Protein AF-V7EQ08-F1 (afdb_monomer_lite)

pLDDT: mean 87.81, std 6.75, range [59.72, 95.25]

Radius of gyration: 12.38 Å; chains: 1; bounding box: 32×21×32 Å

Foldseek 3Di:
DVVVVVVVVQVVLLVLLVVCLVVQPAPCSPQVNVCQVVVQKDFLCDCTPNDHSVRSVVRQVVCVVSVSWDFDPPDPPRTMIGD

Sequence (83 aa):
MRAVDLSAELERRADRLLAVAPKLRAKAPDTVVEKLLSDDAIVASENIAGMSDRGLRRLFDRLLELGAVRELSGRPTFRIYGL

Structure (mmCIF, N/CA/C/O backbone):
data_AF-V7EQ08-F1
#
_entry.id   AF-V7EQ08-F1
#
loop_
_atom_site.group_PDB
_atom_site.id
_atom_site.type_symbol
_atom_site.label_atom_id
_atom_site.label_alt_id
_atom_site.label_comp_id
_atom_site.label_asym_id
_atom_site.label_entity_id
_atom_site.label_seq_id
_atom_site.pdbx_PDB_ins_code
_atom_site.Cartn_x
_atom_site.Cartn_y
_atom_site.Cartn_z
_atom_site.occupancy
_atom_site.B_iso_or_equiv
_atom_site.auth_seq_id
_atom_site.auth_comp_id
_atom_site.auth_asym_id
_atom_site.auth_atom_id
_atom_site.pdbx_PDB_model_num
ATOM 1 N N . MET A 1 1 ? -16.776 -0.344 19.393 1.00 59.72 1 MET A N 1
ATOM 2 C CA . MET A 1 1 ? -16.956 0.396 18.124 1.00 59.72 1 MET A CA 1
ATOM 3 C C . MET A 1 1 ? -15.660 0.557 17.329 1.00 59.72 1 MET A C 1
ATOM 5 O O . MET A 1 1 ? -15.696 0.228 16.159 1.00 59.72 1 MET A O 1
ATOM 9 N N . ARG A 1 2 ? -14.504 0.864 17.947 1.00 65.44 2 ARG A N 1
ATOM 10 C CA . ARG A 1 2 ? -13.194 1.024 17.263 1.00 65.44 2 ARG A CA 1
ATOM 11 C C . ARG A 1 2 ? -12.809 -0.019 16.188 1.00 65.44 2 ARG A C 1
ATOM 13 O O . ARG A 1 2 ? -12.177 0.345 15.207 1.00 65.44 2 ARG A O 1
ATOM 20 N N . ALA A 1 3 ? -13.154 -1.298 16.366 1.00 69.06 3 ALA A N 1
ATOM 21 C CA . ALA A 1 3 ? -12.821 -2.352 15.398 1.00 69.06 3 ALA A CA 1
ATOM 22 C C . ALA A 1 3 ? -13.649 -2.275 14.098 1.00 69.06 3 ALA A C 1
ATOM 24 O O . ALA A 1 3 ? -13.124 -2.545 13.024 1.00 69.06 3 ALA A O 1
ATOM 25 N N . VAL A 1 4 ? -14.920 -1.866 14.189 1.00 75.69 4 VAL A N 1
ATOM 26 C CA . VAL A 1 4 ? -15.796 -1.684 13.017 1.00 75.69 4 VAL A CA 1
ATOM 27 C C . VAL A 1 4 ? -15.329 -0.479 12.205 1.00 75.69 4 VAL A C 1
ATOM 29 O O . VAL A 1 4 ? -15.237 -0.556 10.984 1.00 75.69 4 VAL A O 1
ATOM 32 N N . ASP A 1 5 ? -14.943 0.596 12.895 1.00 77.69 5 ASP A N 1
ATOM 33 C CA . ASP A 1 5 ? -14.415 1.806 12.261 1.00 77.69 5 ASP A CA 1
ATOM 34 C C . ASP A 1 5 ? -13.114 1.518 11.496 1.00 77.69 5 ASP A C 1
ATOM 36 O O . ASP A 1 5 ? -12.932 2.002 10.379 1.00 77.69 5 ASP A O 1
ATOM 40 N N . LEU A 1 6 ? -12.234 0.688 12.072 1.00 81.44 6 LEU A N 1
ATOM 41 C CA . LEU A 1 6 ? -10.987 0.263 11.437 1.00 81.44 6 LEU A CA 1
ATOM 42 C C . LEU A 1 6 ? -11.237 -0.626 10.212 1.00 81.44 6 LEU A C 1
ATOM 44 O O . LEU A 1 6 ? -10.630 -0.396 9.172 1.00 81.44 6 LEU A O 1
ATOM 48 N N . SER A 1 7 ? -12.152 -1.594 10.313 1.00 82.25 7 SER A N 1
ATOM 49 C CA . SER A 1 7 ? -12.516 -2.468 9.192 1.00 82.25 7 SER A CA 1
ATOM 50 C C . SER A 1 7 ? -13.085 -1.675 8.016 1.00 82.25 7 SER A C 1
ATOM 52 O O . SER A 1 7 ? -12.647 -1.853 6.885 1.00 82.25 7 SER A O 1
ATOM 54 N N . ALA A 1 8 ? -14.016 -0.754 8.282 1.00 86.94 8 ALA A N 1
ATOM 55 C CA . ALA A 1 8 ? -14.619 0.079 7.243 1.00 86.94 8 ALA A CA 1
ATOM 56 C C . ALA A 1 8 ? -13.594 1.023 6.593 1.00 86.94 8 ALA A C 1
ATOM 58 O O . ALA A 1 8 ? -13.718 1.404 5.431 1.00 86.94 8 ALA A O 1
ATOM 59 N N . GLU A 1 9 ? -12.585 1.442 7.351 1.00 85.69 9 GLU A N 1
ATOM 60 C CA . GLU A 1 9 ? -11.511 2.286 6.849 1.00 85.69 9 GLU A CA 1
ATOM 61 C C . GLU A 1 9 ? -10.488 1.512 6.001 1.00 85.69 9 GLU A C 1
ATOM 63 O O . GLU A 1 9 ? -10.001 2.057 5.009 1.00 85.69 9 GLU A O 1
ATOM 68 N N . LEU A 1 10 ? -10.198 0.254 6.346 1.00 87.38 10 LEU A N 1
ATOM 69 C CA . LEU A 1 10 ? -9.400 -0.647 5.511 1.00 87.38 10 LEU A CA 1
ATOM 70 C C . LEU A 1 10 ? -10.119 -0.958 4.195 1.00 87.38 10 LEU A C 1
ATOM 72 O O . LEU A 1 10 ? -9.518 -0.824 3.133 1.00 87.38 10 LEU A O 1
ATOM 76 N N . GLU A 1 11 ? -11.417 -1.263 4.251 1.00 90.19 11 GLU A N 1
ATOM 77 C CA . GLU A 1 11 ? -12.250 -1.531 3.071 1.00 90.19 11 GLU A CA 1
ATOM 78 C C . GLU A 1 11 ? -12.236 -0.350 2.088 1.00 90.19 11 GLU A C 1
ATOM 80 O O . GLU A 1 11 ? -11.871 -0.507 0.924 1.00 90.19 11 GLU A O 1
ATOM 85 N N . ARG A 1 12 ? -12.483 0.876 2.577 1.00 91.31 12 ARG A N 1
ATOM 86 C CA . ARG A 1 12 ? -12.414 2.094 1.746 1.00 91.31 12 ARG A CA 1
ATOM 87 C C . ARG A 1 12 ? -11.061 2.285 1.064 1.00 91.31 12 ARG A C 1
ATOM 89 O O . ARG A 1 12 ? -10.988 2.868 -0.022 1.00 91.31 12 ARG A O 1
ATOM 96 N N . ARG A 1 13 ? -9.972 1.868 1.709 1.00 91.38 13 ARG A N 1
ATOM 97 C CA . ARG A 1 13 ? -8.628 1.990 1.139 1.00 91.38 13 ARG A CA 1
ATOM 98 C C . ARG A 1 13 ? -8.295 0.878 0.169 1.00 91.38 13 ARG A C 1
ATOM 100 O O . ARG A 1 13 ? -7.699 1.187 -0.859 1.00 91.38 13 ARG A O 1
ATOM 107 N N . ALA A 1 14 ? -8.722 -0.350 0.439 1.00 93.44 14 ALA A N 1
ATOM 108 C CA . ALA A 1 14 ? -8.647 -1.443 -0.520 1.00 93.44 14 ALA A CA 1
ATOM 109 C C . ALA A 1 14 ? -9.379 -1.065 -1.821 1.00 93.44 14 ALA A C 1
ATOM 111 O O . ALA A 1 14 ? -8.791 -1.141 -2.901 1.00 93.44 14 ALA A O 1
ATOM 112 N N . ASP A 1 15 ? -10.591 -0.511 -1.718 1.00 95.25 15 ASP A N 1
ATOM 113 C CA . ASP A 1 15 ? -11.347 -0.002 -2.869 1.00 95.25 15 ASP A CA 1
ATOM 114 C C . ASP A 1 15 ? -10.578 1.082 -3.630 1.00 95.25 15 ASP A C 1
ATOM 116 O O . ASP A 1 15 ? -10.503 1.082 -4.864 1.00 95.25 15 ASP A O 1
ATOM 120 N N . ARG A 1 16 ? -9.958 2.016 -2.901 1.00 94.88 16 ARG A N 1
ATOM 121 C CA . ARG A 1 16 ? -9.169 3.083 -3.520 1.00 94.88 16 ARG A CA 1
ATOM 122 C C . ARG A 1 16 ? -7.913 2.548 -4.195 1.00 94.88 16 ARG A C 1
ATOM 124 O O . ARG A 1 16 ? -7.588 3.018 -5.285 1.00 94.88 16 ARG A O 1
ATOM 131 N N . LEU A 1 17 ? -7.226 1.588 -3.579 1.00 94.75 17 LEU A N 1
ATOM 132 C CA . LEU A 1 17 ? -6.060 0.918 -4.143 1.00 94.75 17 LEU A CA 1
ATOM 133 C C . LEU A 1 17 ? -6.423 0.240 -5.468 1.00 94.75 17 LEU A C 1
ATOM 135 O O . LEU A 1 17 ? -5.761 0.488 -6.477 1.00 94.75 17 LEU A O 1
ATOM 139 N N . LEU A 1 18 ? -7.518 -0.523 -5.495 1.00 94.75 18 LEU A N 1
ATOM 140 C CA . LEU A 1 18 ? -8.028 -1.165 -6.707 1.00 94.75 18 LEU A CA 1
ATOM 141 C C . LEU A 1 18 ? -8.391 -0.136 -7.788 1.00 94.75 18 LEU A C 1
ATOM 143 O O . LEU A 1 18 ? -8.009 -0.289 -8.948 1.00 94.75 18 LEU A O 1
ATOM 147 N N . ALA A 1 19 ? -9.048 0.966 -7.417 1.00 94.81 19 ALA A N 1
ATOM 148 C CA . ALA A 1 19 ? -9.425 2.024 -8.356 1.00 94.81 19 ALA A CA 1
ATOM 149 C C . ALA A 1 19 ? -8.221 2.763 -8.976 1.00 94.81 19 ALA A C 1
ATOM 151 O O . ALA A 1 19 ? -8.330 3.336 -10.068 1.00 94.81 19 ALA A O 1
ATOM 152 N N . VAL A 1 20 ? -7.072 2.796 -8.292 1.00 93.12 20 VAL A N 1
ATOM 153 C CA . VAL A 1 20 ? -5.855 3.446 -8.803 1.00 93.12 20 VAL A CA 1
ATOM 154 C C . VAL A 1 20 ? -4.857 2.482 -9.431 1.00 93.12 20 VAL A C 1
ATOM 156 O O . VAL A 1 20 ? -3.978 2.959 -10.150 1.00 93.12 20 VAL A O 1
ATOM 159 N N . ALA A 1 21 ? -5.000 1.170 -9.228 1.00 90.94 21 ALA A N 1
ATOM 160 C CA . ALA A 1 21 ? -4.111 0.149 -9.781 1.00 90.94 21 ALA A CA 1
ATOM 161 C C . ALA A 1 21 ? -3.843 0.321 -11.295 1.00 90.94 21 ALA A C 1
ATOM 163 O O . ALA A 1 21 ? -2.670 0.348 -11.678 1.00 90.94 21 ALA A O 1
ATOM 164 N N . PRO A 1 22 ? -4.845 0.611 -12.158 1.00 89.81 22 PRO A N 1
ATOM 165 C CA . PRO A 1 22 ? -4.608 0.822 -13.593 1.00 89.81 22 PRO A CA 1
ATOM 166 C C . PRO A 1 22 ? -3.743 2.051 -13.930 1.00 89.81 22 PRO A C 1
ATOM 168 O O . PRO A 1 22 ? -3.279 2.205 -15.058 1.00 89.81 22 PRO A O 1
ATOM 171 N N . LYS A 1 23 ? -3.544 2.967 -12.973 1.00 87.62 23 LYS A N 1
ATOM 172 C CA . LYS A 1 23 ? -2.756 4.202 -13.138 1.00 87.62 23 LYS A CA 1
ATOM 173 C C . LYS A 1 23 ? -1.292 4.016 -12.735 1.00 87.62 23 LYS A C 1
ATOM 175 O O . LYS A 1 23 ? -0.490 4.935 -12.925 1.00 87.62 23 LYS A O 1
ATOM 180 N N . LEU A 1 24 ? -0.936 2.869 -12.157 1.00 85.38 24 LEU A N 1
ATOM 181 C CA . LEU A 1 24 ? 0.410 2.598 -11.672 1.00 85.38 24 LEU A CA 1
ATOM 182 C C . LEU A 1 24 ? 1.328 2.243 -12.841 1.00 85.38 24 LEU A C 1
ATOM 184 O O . LEU A 1 24 ? 1.136 1.257 -13.545 1.00 85.38 24 LEU A O 1
ATOM 188 N N . ARG A 1 25 ? 2.374 3.048 -13.036 1.00 75.38 25 ARG A N 1
ATOM 189 C CA . ARG A 1 25 ? 3.457 2.750 -13.980 1.00 75.38 25 ARG A CA 1
ATOM 190 C C . ARG A 1 25 ? 4.638 2.170 -13.207 1.00 75.38 25 ARG A C 1
ATOM 192 O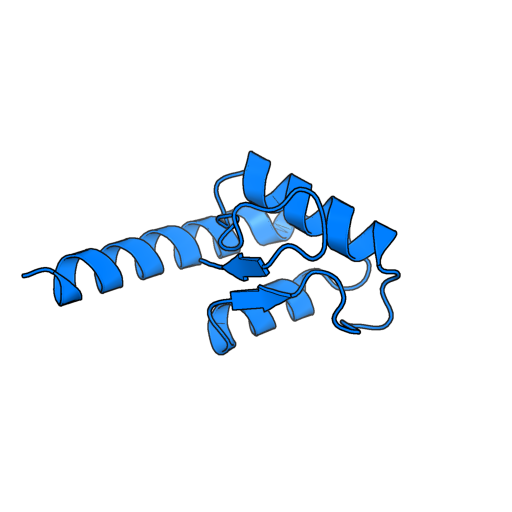 O . ARG A 1 25 ? 5.585 2.882 -12.887 1.00 75.38 25 ARG A O 1
ATOM 199 N N . ALA A 1 26 ? 4.536 0.889 -12.865 1.00 77.81 26 ALA A N 1
ATOM 200 C CA . ALA A 1 26 ? 5.576 0.108 -12.196 1.00 77.81 26 ALA A CA 1
ATOM 201 C C . ALA A 1 26 ? 5.913 -1.149 -13.008 1.00 77.81 26 ALA A C 1
ATOM 203 O O . ALA A 1 26 ? 5.181 -1.515 -13.923 1.00 77.81 26 ALA A O 1
ATOM 204 N N . LYS A 1 27 ? 7.023 -1.817 -12.671 1.00 75.44 27 LYS A N 1
ATOM 205 C CA . LYS A 1 27 ? 7.430 -3.072 -13.326 1.00 75.44 27 LYS A CA 1
ATOM 206 C C . LYS A 1 27 ? 6.445 -4.219 -13.051 1.00 75.44 27 LYS A C 1
ATOM 208 O O . LYS A 1 27 ? 6.275 -5.077 -13.905 1.00 75.44 27 LYS A O 1
ATOM 213 N N . ALA A 1 28 ? 5.814 -4.216 -11.877 1.00 81.31 28 ALA A N 1
ATOM 214 C CA . ALA A 1 28 ? 4.826 -5.209 -11.460 1.00 81.31 28 ALA A CA 1
ATOM 215 C C . ALA A 1 28 ? 3.796 -4.562 -10.511 1.00 81.31 28 ALA A C 1
ATOM 217 O O . ALA A 1 28 ? 3.874 -4.747 -9.295 1.00 81.31 28 ALA A O 1
ATOM 218 N N . PRO A 1 29 ? 2.887 -3.722 -11.037 1.00 83.69 29 PRO A N 1
ATOM 219 C CA . PRO A 1 29 ? 1.894 -3.035 -10.216 1.00 83.69 29 PRO A CA 1
ATOM 220 C C . PRO A 1 29 ? 0.946 -4.026 -9.529 1.00 83.69 29 PRO A C 1
ATOM 222 O O . PRO A 1 29 ? 0.651 -3.847 -8.351 1.00 83.69 29 PRO A O 1
ATOM 225 N N . ASP A 1 30 ? 0.563 -5.102 -10.217 1.00 88.25 30 ASP A N 1
ATOM 226 C CA . ASP A 1 30 ? -0.375 -6.102 -9.696 1.00 88.25 30 ASP A CA 1
ATOM 227 C C . ASP A 1 30 ? 0.187 -6.832 -8.472 1.00 88.25 30 ASP A C 1
ATOM 229 O O . ASP A 1 30 ? -0.502 -6.960 -7.469 1.00 88.25 30 ASP A O 1
ATOM 233 N N . THR A 1 31 ? 1.473 -7.205 -8.490 1.00 90.81 31 THR A N 1
ATOM 234 C CA . THR A 1 31 ? 2.141 -7.838 -7.339 1.00 90.81 31 THR A CA 1
ATOM 235 C C . THR A 1 31 ? 2.159 -6.930 -6.109 1.00 90.81 31 THR A C 1
ATOM 237 O O . THR A 1 31 ? 2.053 -7.401 -4.982 1.00 90.81 31 THR A O 1
ATOM 240 N N . VAL A 1 32 ? 2.301 -5.616 -6.299 1.00 89.25 32 VAL A N 1
ATOM 241 C CA . VAL A 1 32 ? 2.286 -4.657 -5.182 1.00 89.25 32 VAL A CA 1
ATOM 242 C C . VAL A 1 32 ? 0.877 -4.510 -4.619 1.00 89.25 32 VAL A C 1
ATOM 244 O O . VAL A 1 32 ? 0.714 -4.446 -3.403 1.00 89.25 32 VAL A O 1
ATOM 247 N N . VAL A 1 33 ? -0.131 -4.477 -5.493 1.00 91.81 33 VAL A N 1
ATOM 248 C CA . VAL A 1 33 ? -1.542 -4.428 -5.094 1.00 91.81 33 VAL A CA 1
ATOM 249 C C . VAL A 1 33 ? -1.922 -5.691 -4.322 1.00 91.81 33 VAL A C 1
ATOM 251 O O . VAL A 1 33 ? -2.448 -5.583 -3.221 1.00 91.81 33 VAL A O 1
ATOM 254 N N . GLU A 1 34 ? -1.590 -6.870 -4.847 1.00 92.62 34 GLU A N 1
ATOM 255 C CA . GLU A 1 34 ? -1.827 -8.162 -4.194 1.00 92.62 34 GLU A CA 1
ATOM 256 C C . GLU A 1 34 ? -1.184 -8.222 -2.806 1.00 92.62 34 GLU A C 1
ATOM 258 O O . GLU A 1 34 ? -1.824 -8.614 -1.830 1.00 92.62 34 GLU A O 1
ATOM 263 N N . LYS A 1 35 ? 0.068 -7.770 -2.697 1.00 92.06 35 LYS A N 1
ATOM 264 C CA . LYS A 1 35 ? 0.796 -7.787 -1.431 1.00 92.06 35 LYS A CA 1
ATOM 265 C C . LYS A 1 35 ? 0.206 -6.816 -0.407 1.00 92.06 35 LYS A C 1
ATOM 267 O O . LYS A 1 35 ? 0.102 -7.176 0.757 1.00 92.06 35 LYS A O 1
ATOM 272 N N . LEU A 1 36 ? -0.251 -5.631 -0.823 1.00 92.19 36 LEU A N 1
ATOM 273 C CA . LEU A 1 36 ? -0.944 -4.695 0.075 1.00 92.19 36 LEU A CA 1
ATOM 274 C C . LEU A 1 36 ? -2.281 -5.251 0.570 1.00 92.19 36 LEU A C 1
ATOM 276 O O . LEU A 1 36 ? -2.611 -5.056 1.731 1.00 92.19 36 LEU A O 1
ATOM 280 N N . LEU A 1 37 ? -3.031 -5.942 -0.292 1.00 92.12 37 LEU A N 1
ATOM 281 C CA . LEU A 1 37 ? -4.300 -6.574 0.080 1.00 92.12 37 LEU A CA 1
ATOM 282 C C . LEU A 1 37 ? -4.117 -7.808 0.979 1.00 92.12 37 LEU A C 1
ATOM 284 O O . LEU A 1 37 ? -5.062 -8.199 1.655 1.00 92.12 37 LEU A O 1
ATOM 288 N N . SER A 1 38 ? -2.933 -8.429 0.962 1.00 91.38 38 SER A N 1
ATOM 289 C CA . SER A 1 38 ? -2.635 -9.634 1.750 1.00 91.38 38 SER A CA 1
ATOM 290 C C . SER A 1 38 ? -1.973 -9.322 3.093 1.00 91.38 38 SER A C 1
ATOM 292 O O . SER A 1 38 ? -2.315 -9.941 4.097 1.00 91.38 38 SER A O 1
ATOM 294 N N . ASP A 1 39 ? -1.026 -8.379 3.108 1.00 88.94 39 ASP A N 1
ATOM 295 C CA . ASP A 1 39 ? -0.168 -8.101 4.267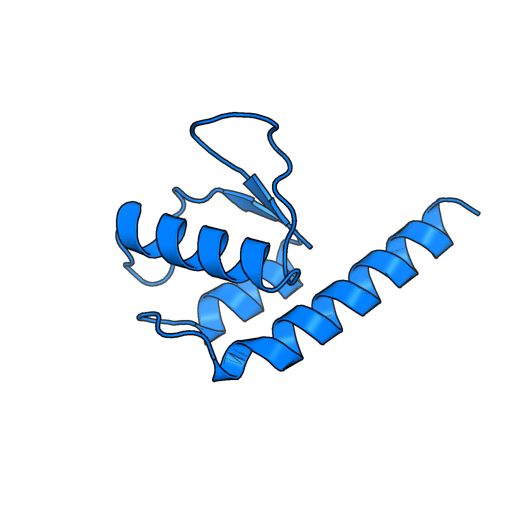 1.00 88.94 39 ASP A CA 1
ATOM 296 C C . ASP A 1 39 ? -0.588 -6.834 5.040 1.00 88.94 39 ASP A C 1
ATOM 298 O O . ASP A 1 39 ? -0.011 -6.544 6.088 1.00 88.94 39 ASP A O 1
ATOM 302 N N . ASP A 1 40 ? -1.548 -6.055 4.520 1.00 85.19 40 ASP A N 1
ATOM 303 C CA . ASP A 1 40 ? -2.009 -4.726 4.975 1.00 85.19 40 ASP A CA 1
ATOM 304 C C . ASP A 1 40 ? -0.934 -3.624 5.026 1.00 85.19 40 ASP A C 1
ATOM 306 O O . ASP A 1 40 ? -1.253 -2.437 4.914 1.00 85.19 40 ASP A O 1
ATOM 310 N N . ALA A 1 41 ? 0.340 -3.983 5.187 1.00 91.38 41 ALA A N 1
ATOM 311 C CA . ALA A 1 41 ? 1.480 -3.092 5.281 1.00 91.38 41 ALA A CA 1
ATOM 312 C C . ALA A 1 41 ? 2.743 -3.717 4.669 1.00 91.38 41 ALA A C 1
ATOM 314 O O . ALA A 1 41 ? 3.012 -4.905 4.807 1.00 91.38 41 ALA A O 1
ATOM 315 N N . ILE A 1 42 ? 3.554 -2.883 4.021 1.00 90.44 42 ILE A N 1
ATOM 316 C CA . ILE A 1 42 ? 4.778 -3.270 3.321 1.00 90.44 42 ILE A CA 1
ATOM 317 C C . ILE A 1 42 ? 5.903 -2.304 3.681 1.00 90.44 42 ILE A C 1
ATOM 319 O O . ILE A 1 42 ? 5.717 -1.082 3.718 1.00 90.44 42 ILE A O 1
ATOM 323 N N . VAL A 1 43 ? 7.111 -2.833 3.872 1.00 87.50 43 VAL A N 1
ATOM 324 C CA . VAL A 1 43 ? 8.319 -2.009 3.970 1.00 87.50 43 VAL A CA 1
ATOM 325 C C . VAL A 1 43 ? 8.806 -1.647 2.564 1.00 87.50 43 VAL A C 1
ATOM 327 O O . VAL A 1 43 ? 9.072 -2.521 1.740 1.00 87.50 43 VAL A O 1
ATOM 330 N N . ALA A 1 44 ? 9.020 -0.358 2.282 1.00 82.12 44 ALA A N 1
ATOM 331 C CA . ALA A 1 44 ? 9.470 0.121 0.963 1.00 82.12 44 ALA A CA 1
ATOM 332 C C . ALA A 1 44 ? 10.946 -0.196 0.615 1.00 82.12 44 ALA A C 1
ATOM 334 O O . ALA A 1 44 ? 11.559 0.499 -0.196 1.00 82.12 44 ALA A O 1
ATOM 335 N N . SER A 1 45 ? 11.511 -1.232 1.232 1.00 79.81 45 SER A N 1
ATOM 336 C CA . SER A 1 45 ? 12.818 -1.829 0.937 1.00 79.81 45 SER A CA 1
ATOM 337 C C . SER A 1 45 ? 12.737 -3.349 0.741 1.00 79.81 45 SER A C 1
ATOM 339 O O . SER A 1 45 ? 13.767 -4.010 0.645 1.00 79.81 45 SER A O 1
ATOM 341 N N . GLU A 1 46 ? 11.535 -3.932 0.732 1.00 81.50 46 GLU A N 1
ATOM 342 C CA . GLU A 1 46 ? 11.356 -5.341 0.387 1.00 81.50 46 GLU A CA 1
ATOM 343 C C . GLU A 1 46 ? 11.647 -5.589 -1.094 1.00 81.50 46 GLU A C 1
ATOM 345 O O . GLU A 1 46 ? 11.350 -4.764 -1.962 1.00 81.50 46 GLU A O 1
ATOM 350 N N . ASN A 1 47 ? 12.191 -6.765 -1.405 1.00 84.12 47 ASN A N 1
ATOM 351 C CA . ASN A 1 47 ? 12.372 -7.171 -2.790 1.00 84.12 47 ASN A CA 1
ATOM 352 C C . ASN A 1 47 ? 11.026 -7.609 -3.378 1.00 84.12 47 ASN A C 1
ATOM 354 O O . ASN A 1 47 ? 10.608 -8.755 -3.227 1.00 84.12 47 ASN A O 1
ATOM 358 N N . ILE A 1 48 ? 10.356 -6.679 -4.057 1.00 85.25 48 ILE A N 1
ATOM 359 C CA . ILE A 1 48 ? 9.074 -6.923 -4.716 1.00 85.25 48 ILE A CA 1
ATOM 360 C C . ILE A 1 48 ? 9.288 -6.935 -6.225 1.00 85.25 48 ILE A C 1
ATOM 362 O O . ILE A 1 48 ? 9.659 -5.923 -6.825 1.00 85.25 48 ILE A O 1
ATOM 366 N N . ALA A 1 49 ? 9.057 -8.099 -6.838 1.00 81.94 49 ALA A N 1
ATOM 367 C CA . ALA A 1 49 ? 9.117 -8.313 -8.287 1.00 81.94 49 ALA A CA 1
ATOM 368 C C . ALA A 1 49 ? 10.421 -7.819 -8.963 1.00 81.94 49 ALA A C 1
ATOM 370 O O . ALA A 1 49 ? 10.435 -7.393 -10.126 1.00 81.94 49 ALA A O 1
ATOM 371 N N . GLY A 1 50 ? 11.539 -7.841 -8.229 1.00 85.62 50 GLY A N 1
ATOM 372 C CA . GLY A 1 50 ? 12.829 -7.351 -8.710 1.00 85.62 50 GLY A CA 1
ATOM 373 C C . GLY A 1 50 ? 12.831 -5.856 -9.047 1.00 85.62 50 GLY A C 1
ATOM 374 O O . GLY A 1 50 ? 13.516 -5.447 -9.990 1.00 85.62 50 GLY A O 1
ATOM 375 N N . MET A 1 51 ? 12.018 -5.051 -8.354 1.00 87.50 51 MET A N 1
ATOM 376 C CA . MET A 1 51 ? 12.137 -3.593 -8.359 1.00 87.50 51 MET A CA 1
ATOM 377 C C . MET A 1 51 ? 13.342 -3.152 -7.528 1.00 87.50 51 MET A C 1
ATOM 379 O O . MET A 1 51 ? 13.687 -3.774 -6.530 1.00 87.50 51 MET A O 1
ATOM 383 N N . SER A 1 52 ? 13.967 -2.047 -7.932 1.00 87.75 52 SER A N 1
ATOM 384 C CA . SER A 1 52 ? 14.952 -1.373 -7.087 1.00 87.75 52 SER A CA 1
ATOM 385 C C . SER A 1 52 ? 14.261 -0.610 -5.958 1.00 87.75 52 SER A C 1
ATOM 387 O O . SER A 1 52 ? 13.139 -0.130 -6.139 1.00 87.75 52 SER A O 1
ATOM 389 N N . ASP A 1 53 ? 14.970 -0.375 -4.854 1.00 87.06 53 ASP A N 1
ATOM 390 C CA . ASP A 1 53 ? 14.489 0.432 -3.722 1.00 87.06 53 ASP A CA 1
ATOM 391 C C . ASP A 1 53 ? 13.954 1.800 -4.169 1.00 87.06 53 ASP A C 1
ATOM 393 O O . ASP A 1 53 ? 12.919 2.275 -3.705 1.00 87.06 53 ASP A O 1
ATOM 397 N N . ARG A 1 54 ? 14.626 2.438 -5.139 1.00 87.44 54 ARG A N 1
ATOM 398 C CA . ARG A 1 54 ? 14.184 3.719 -5.710 1.00 87.44 54 ARG A CA 1
ATOM 399 C C . ARG A 1 54 ? 12.868 3.580 -6.478 1.00 87.44 54 ARG A C 1
ATOM 401 O O . ARG A 1 54 ? 12.033 4.479 -6.397 1.00 87.44 54 ARG A O 1
ATOM 408 N N . GLY A 1 55 ? 12.697 2.503 -7.246 1.00 88.75 55 GLY A N 1
ATOM 409 C CA . GLY A 1 55 ? 11.458 2.226 -7.975 1.00 88.75 55 GLY A CA 1
ATOM 410 C C . GLY A 1 55 ? 10.294 1.970 -7.022 1.00 88.75 55 GLY A C 1
ATOM 411 O O . GLY A 1 55 ? 9.237 2.581 -7.173 1.00 88.75 55 GLY A O 1
ATOM 412 N N . LEU A 1 56 ? 10.531 1.151 -5.996 1.00 89.62 56 LEU A N 1
ATOM 413 C CA . LEU A 1 56 ? 9.540 0.829 -4.977 1.00 89.62 56 LEU A CA 1
ATOM 414 C C . LEU A 1 56 ? 9.136 2.068 -4.164 1.00 89.62 56 LEU A C 1
ATOM 416 O O . LEU A 1 56 ? 7.949 2.338 -3.999 1.00 89.62 56 LEU A O 1
ATOM 420 N N . ARG A 1 57 ? 10.102 2.896 -3.746 1.00 89.12 57 ARG A N 1
ATOM 421 C CA . ARG A 1 57 ? 9.826 4.161 -3.047 1.00 89.12 57 ARG A CA 1
ATOM 422 C C . ARG A 1 57 ? 8.987 5.125 -3.890 1.00 89.12 57 ARG A C 1
ATOM 424 O O . ARG A 1 57 ? 7.996 5.642 -3.391 1.00 89.12 57 ARG A O 1
ATOM 431 N N . ARG A 1 58 ? 9.322 5.326 -5.173 1.00 90.38 58 ARG A N 1
ATOM 432 C CA . ARG A 1 58 ? 8.533 6.196 -6.073 1.00 90.38 58 ARG A CA 1
ATOM 433 C C . ARG A 1 58 ? 7.106 5.691 -6.269 1.00 90.38 58 ARG A C 1
ATOM 435 O O . ARG A 1 58 ? 6.192 6.501 -6.398 1.00 90.38 58 ARG A O 1
ATOM 442 N N . LEU A 1 59 ? 6.921 4.373 -6.316 1.00 91.50 59 LEU A N 1
ATOM 443 C CA . LEU A 1 59 ? 5.598 3.769 -6.400 1.00 91.50 59 LEU A CA 1
ATOM 444 C C . LEU A 1 59 ? 4.772 4.064 -5.144 1.00 91.50 59 LEU A C 1
ATOM 446 O O . LEU A 1 59 ? 3.637 4.519 -5.263 1.00 91.50 59 LEU A O 1
ATOM 450 N N . PHE A 1 60 ? 5.345 3.860 -3.958 1.00 92.50 60 PHE A N 1
ATOM 451 C CA . PHE A 1 60 ? 4.653 4.142 -2.702 1.00 92.50 60 PHE A CA 1
ATOM 452 C C . PHE A 1 60 ? 4.374 5.629 -2.487 1.00 92.50 60 PHE A C 1
ATOM 454 O O . PHE A 1 60 ? 3.281 5.975 -2.049 1.00 92.50 60 PHE A O 1
ATOM 461 N N . ASP A 1 61 ? 5.299 6.516 -2.859 1.00 91.56 61 ASP A N 1
ATOM 462 C CA . ASP A 1 61 ? 5.049 7.961 -2.832 1.00 91.56 61 ASP A CA 1
ATOM 463 C C . ASP A 1 61 ? 3.867 8.321 -3.750 1.00 91.56 61 ASP A C 1
ATOM 465 O O . ASP A 1 61 ? 2.980 9.078 -3.359 1.00 91.56 61 ASP A O 1
ATOM 469 N N . ARG A 1 62 ? 3.773 7.694 -4.932 1.00 92.38 62 ARG A N 1
ATOM 470 C CA . ARG A 1 62 ? 2.631 7.889 -5.832 1.00 92.38 62 ARG A CA 1
ATOM 471 C C . ARG A 1 62 ? 1.319 7.353 -5.253 1.00 92.38 62 ARG A C 1
ATOM 473 O O . ARG A 1 62 ? 0.282 7.993 -5.408 1.00 92.38 62 ARG A O 1
ATOM 480 N N . LEU A 1 63 ? 1.338 6.187 -4.611 1.00 93.00 63 LEU A N 1
ATOM 481 C CA . LEU A 1 63 ? 0.160 5.625 -3.943 1.00 93.00 63 LEU A CA 1
ATOM 482 C C . LEU A 1 63 ? -0.307 6.512 -2.780 1.00 93.00 63 LEU A C 1
ATOM 484 O O . LEU A 1 63 ? -1.512 6.696 -2.606 1.00 93.00 63 LEU A O 1
ATOM 488 N N . LEU A 1 64 ? 0.631 7.099 -2.031 1.00 93.12 64 LEU A N 1
ATOM 489 C CA . LEU A 1 64 ? 0.352 8.039 -0.946 1.00 93.12 64 LEU A CA 1
ATOM 490 C C . LEU A 1 64 ? -0.319 9.315 -1.477 1.00 93.12 64 LEU A C 1
ATOM 492 O O . LEU A 1 64 ? -1.356 9.719 -0.960 1.00 93.12 64 LEU A O 1
ATOM 496 N N . GLU A 1 65 ? 0.209 9.909 -2.554 1.00 93.31 65 GLU A N 1
ATOM 497 C CA . GLU A 1 65 ? -0.407 11.068 -3.230 1.00 93.31 65 GLU A CA 1
ATOM 498 C C . GLU A 1 65 ? -1.833 10.783 -3.721 1.00 93.31 65 GLU A C 1
ATOM 500 O O . GLU A 1 65 ? -2.696 11.659 -3.715 1.00 93.31 65 GLU A O 1
ATOM 505 N N . LEU A 1 66 ? -2.083 9.552 -4.170 1.00 91.50 66 LEU A N 1
ATOM 506 C CA . LEU A 1 66 ? -3.393 9.097 -4.637 1.00 91.50 66 LEU A CA 1
ATOM 507 C C 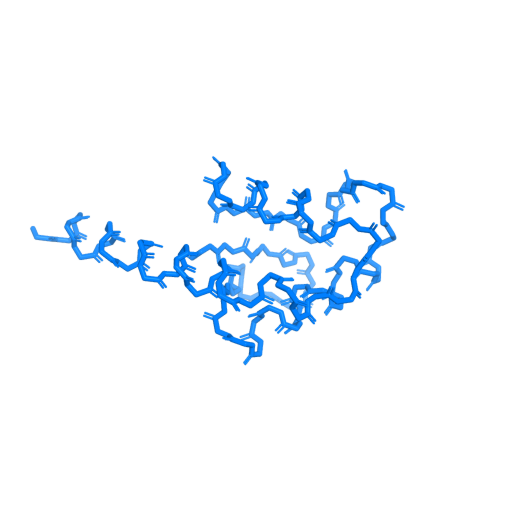. LEU A 1 66 ? -4.352 8.732 -3.488 1.00 91.50 66 LEU A C 1
ATOM 509 O O . LEU A 1 66 ? -5.521 8.419 -3.740 1.00 91.50 66 LEU A O 1
ATOM 513 N N . GLY A 1 67 ? -3.870 8.774 -2.243 1.00 91.38 67 GLY A N 1
ATOM 514 C CA . GLY A 1 67 ? -4.610 8.413 -1.036 1.00 91.38 67 GLY A CA 1
ATOM 515 C C . GLY A 1 67 ? -4.889 6.915 -0.896 1.00 91.38 67 GLY A C 1
ATOM 516 O O . GLY A 1 67 ? -5.771 6.544 -0.124 1.00 91.38 67 GLY A O 1
ATOM 517 N N . ALA A 1 68 ? -4.204 6.069 -1.669 1.00 92.88 68 ALA A N 1
ATOM 518 C CA . ALA A 1 68 ? -4.413 4.621 -1.690 1.00 92.88 68 A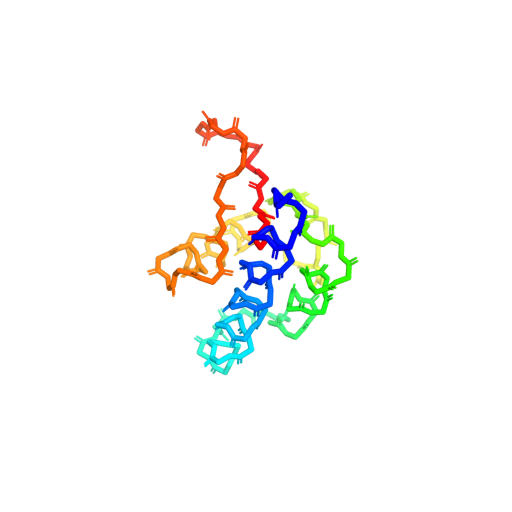LA A CA 1
ATOM 519 C C . ALA A 1 68 ? -3.702 3.892 -0.540 1.00 92.88 68 ALA A C 1
ATOM 521 O O . ALA A 1 68 ? -4.094 2.787 -0.188 1.00 92.88 68 ALA A O 1
ATOM 522 N N . VAL A 1 69 ? -2.676 4.514 0.044 1.00 94.12 69 VAL A N 1
ATOM 523 C CA . VAL A 1 69 ? -1.929 4.002 1.201 1.00 94.12 69 VAL A CA 1
ATOM 524 C C . VAL A 1 69 ? -1.644 5.133 2.185 1.00 94.12 69 VAL A C 1
ATOM 526 O O . VAL A 1 69 ? -1.747 6.315 1.843 1.00 94.12 69 VAL A O 1
ATOM 529 N N . ARG A 1 70 ? -1.228 4.772 3.396 1.00 93.75 70 ARG A N 1
ATOM 530 C CA . ARG A 1 70 ? -0.695 5.658 4.431 1.00 93.75 70 ARG A CA 1
ATOM 531 C C . ARG A 1 70 ? 0.750 5.316 4.737 1.00 93.75 70 ARG A C 1
ATOM 533 O O . ARG A 1 70 ? 1.138 4.156 4.712 1.00 93.75 70 ARG A O 1
ATOM 540 N N . GLU A 1 71 ? 1.522 6.333 5.088 1.00 94.62 71 GLU A N 1
ATOM 541 C CA . GLU A 1 71 ? 2.831 6.158 5.713 1.00 94.62 71 GLU A CA 1
ATOM 542 C C . GLU A 1 71 ? 2.624 5.895 7.215 1.00 94.62 71 GLU A C 1
ATOM 544 O O . GLU A 1 71 ? 1.898 6.640 7.874 1.00 94.62 71 GLU A O 1
ATOM 549 N N . LEU A 1 72 ? 3.204 4.811 7.734 1.00 94.25 72 LEU A N 1
ATOM 550 C CA . LEU A 1 72 ? 2.954 4.308 9.091 1.00 94.25 72 LEU A CA 1
ATOM 551 C C . LEU A 1 72 ? 4.153 4.455 10.036 1.00 94.25 72 LEU A C 1
ATOM 553 O O . LEU A 1 72 ? 3.995 4.299 11.246 1.00 94.25 72 LEU A O 1
ATOM 557 N N . SER A 1 73 ? 5.358 4.706 9.523 1.00 91.75 73 SER A N 1
ATOM 558 C CA . SER A 1 73 ? 6.575 4.716 10.336 1.00 91.75 73 SER A CA 1
ATOM 559 C C . SER A 1 73 ? 6.881 6.079 10.959 1.00 91.75 73 SER A C 1
ATOM 561 O O . SER A 1 73 ? 7.598 6.131 11.961 1.00 91.75 73 SER A O 1
ATOM 563 N N . GLY A 1 74 ? 6.368 7.178 10.394 1.00 91.62 74 GLY A N 1
ATOM 564 C CA . GLY A 1 74 ? 6.643 8.544 10.842 1.00 91.62 74 GLY A CA 1
ATOM 565 C C . GLY A 1 74 ? 8.087 8.987 10.587 1.00 91.62 74 GLY A C 1
ATOM 566 O O . G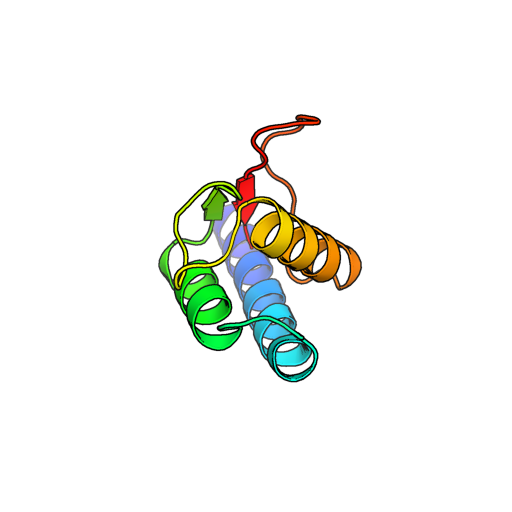LY A 1 74 ? 8.565 9.932 11.219 1.00 91.62 74 GLY A O 1
ATOM 567 N N . ARG A 1 75 ? 8.822 8.292 9.706 1.00 86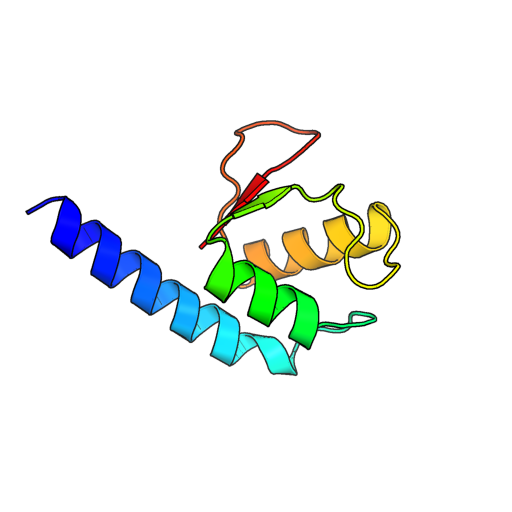.81 75 ARG A N 1
ATOM 568 C CA . ARG A 1 75 ? 10.262 8.505 9.482 1.00 86.81 75 ARG A CA 1
ATOM 569 C C . ARG A 1 75 ? 10.576 9.002 8.066 1.00 86.81 75 ARG A C 1
ATOM 571 O O . ARG A 1 75 ? 9.883 8.686 7.094 1.00 86.81 75 ARG A O 1
ATOM 578 N N . PRO A 1 76 ? 11.682 9.750 7.887 1.00 81.62 76 PRO A N 1
ATOM 579 C CA . PRO A 1 76 ? 12.135 10.163 6.557 1.00 81.62 76 PRO A CA 1
ATOM 580 C C . PRO A 1 76 ? 12.710 8.998 5.723 1.00 81.62 76 PRO A C 1
ATOM 582 O O . PRO A 1 76 ? 12.723 9.057 4.489 1.00 81.62 76 PRO A O 1
ATOM 585 N N . THR A 1 77 ? 13.167 7.919 6.364 1.00 82.75 77 THR A N 1
ATOM 586 C CA . THR A 1 77 ? 13.792 6.737 5.740 1.00 82.75 77 THR A CA 1
ATOM 587 C C . THR A 1 77 ? 13.197 5.438 6.287 1.00 82.75 77 THR A C 1
ATOM 589 O O . THR A 1 77 ? 12.582 5.452 7.351 1.00 82.75 77 THR A O 1
ATOM 592 N N . PHE A 1 78 ? 13.350 4.331 5.541 1.00 83.50 78 PHE A N 1
ATOM 593 C CA . PHE A 1 78 ? 12.804 3.007 5.897 1.00 83.50 78 PHE A CA 1
ATOM 594 C C . PHE A 1 78 ? 11.304 3.062 6.239 1.00 83.50 78 PHE A C 1
ATOM 596 O O . PHE A 1 78 ? 10.864 2.680 7.322 1.00 83.50 78 PHE A O 1
ATOM 603 N N . ARG A 1 79 ? 10.526 3.644 5.320 1.00 91.94 79 ARG A N 1
ATOM 604 C CA . ARG A 1 79 ? 9.085 3.856 5.494 1.00 91.94 79 ARG A CA 1
ATOM 605 C C . ARG A 1 79 ? 8.312 2.555 5.342 1.00 91.94 79 ARG A C 1
ATOM 607 O O . ARG A 1 79 ? 8.649 1.726 4.494 1.00 91.94 79 ARG A O 1
ATOM 614 N N . ILE A 1 80 ? 7.267 2.440 6.151 1.00 93.62 80 ILE A N 1
ATOM 615 C CA . ILE A 1 80 ? 6.269 1.380 6.063 1.00 93.62 80 ILE A CA 1
ATOM 616 C C . ILE A 1 80 ? 5.019 2.024 5.488 1.00 93.62 80 ILE A C 1
ATOM 618 O O . ILE A 1 80 ? 4.594 3.074 5.973 1.00 93.62 80 ILE A O 1
ATOM 622 N N . TYR A 1 81 ? 4.454 1.410 4.459 1.00 93.62 81 TYR A N 1
ATOM 623 C CA . TYR A 1 81 ? 3.223 1.868 3.838 1.00 93.62 81 TYR A CA 1
ATOM 624 C C . TYR A 1 81 ? 2.158 0.808 4.025 1.00 93.62 81 TYR A C 1
ATOM 626 O O . TYR A 1 81 ? 2.422 -0.355 3.743 1.00 93.62 81 TYR A O 1
ATOM 634 N N . GLY A 1 82 ? 0.974 1.197 4.473 1.00 93.81 82 GLY A N 1
ATOM 635 C CA . GLY A 1 82 ? -0.151 0.275 4.575 1.00 93.81 82 GLY A CA 1
ATOM 636 C C . GLY A 1 82 ? -1.437 0.866 4.046 1.00 93.81 82 GLY A C 1
ATOM 637 O O . GLY A 1 82 ? -1.459 2.031 3.648 1.00 93.81 82 GLY A O 1
ATOM 638 N N . LEU A 1 83 ? -2.490 0.057 4.039 1.00 93.19 83 LEU A N 1
ATOM 639 C CA . LEU A 1 83 ? -3.855 0.519 3.813 1.00 93.19 83 LEU A CA 1
ATOM 640 C C . LEU A 1 83 ? -4.245 1.420 4.993 1.00 93.19 83 LEU A C 1
ATOM 642 O O . LEU A 1 83 ? -4.599 0.959 6.092 1.00 93.19 83 LEU A O 1
#

Secondary structure (DSSP, 8-state):
-HHHHHHHHHHHHHHHHHHHGGG--SSSHHHHHHHHHHHSEEETTS--TT--HHHHHHHHHHHHHTTS-EE-S-SSSS-EEE-